Protein AF-A0A9D4JQP4-F1 (afdb_monomer)

Secondary structure (DSSP, 8-state):
------SSEEESSS-SS-EEES-SSEESTTS-EE-TTEEESSTTSS-EEEPTTEESTTS-EESTTTS-----TTS------TT-----S---

Nearest PDB structures (foldseek):
  5fm9-assembly1_A-2  TM=3.594E-01  e=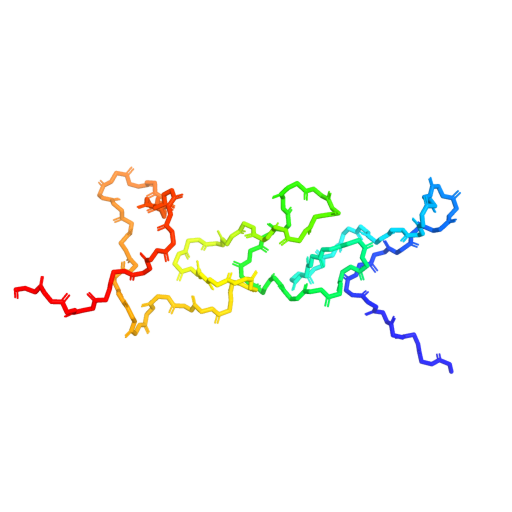1.278E-01  Homo sapiens
  3laq-assembly2_B  TM=6.072E-01  e=4.501E+00  Mus musculus

Radius of gyration: 16.4 Å; Cα contacts (8 Å, |Δi|>4): 175; chains: 1; bounding box: 30×21×57 Å

pLDDT: mean 71.01, std 17.94, range [42.03, 90.94]

Organism: Dreissena polymorpha (NCBI:txid45954)

Sequence (92 aa):
MQYFQYPGTCDGANYWPPKCFNCTQSMGDSCQYDCIHGKEFPPFSTQCVCDPCYSGFSCNVECTNNGFCSADANGTNVSVWSQHFCIPVVFL

Solvent-accessible surface area (backbone atoms only — not comparable to full-atom values): 5440 Å² total; per-residue (Å²): 133,83,79,79,72,52,57,38,53,71,39,63,88,87,33,88,74,56,35,30,44,76,40,56,47,18,22,21,43,65,32,78,39,60,12,64,37,36,45,48,53,61,82,62,28,88,36,46,46,46,40,73,50,31,33,70,78,31,15,76,42,62,22,88,86,40,27,78,74,54,63,49,99,78,81,47,78,53,70,87,55,101,75,86,68,64,53,56,89,71,82,128

Foldseek 3Di:
DDPPPQQFDWDPPPDVVIATPPRDQAAARRSPGGQNAFDDPPHRDQDGDHDQQFDDSRSPDGLVQQADQDPPPPNDSDPPDPDDDRHGPPDD

Structure (mmCIF, N/CA/C/O backbone):
data_AF-A0A9D4JQP4-F1
#
_entry.id   AF-A0A9D4JQP4-F1
#
loop_
_atom_site.group_PDB
_atom_site.id
_atom_site.type_symbol
_atom_site.label_atom_id
_atom_site.label_alt_id
_atom_site.label_comp_id
_atom_site.label_asym_id
_atom_site.label_entity_id
_atom_site.label_seq_id
_atom_site.pdbx_PDB_ins_code
_atom_site.Cartn_x
_atom_site.Cartn_y
_atom_site.Cartn_z
_atom_site.occupancy
_atom_site.B_iso_or_equiv
_atom_site.auth_seq_id
_atom_site.auth_comp_id
_atom_site.auth_asym_id
_atom_site.auth_atom_id
_atom_site.pdbx_PDB_model_num
ATOM 1 N N . MET A 1 1 ? -9.480 2.459 -25.817 1.00 44.50 1 MET A N 1
ATOM 2 C CA . MET A 1 1 ? -8.461 1.630 -25.142 1.00 44.50 1 MET A CA 1
ATOM 3 C C . MET A 1 1 ? -8.345 2.194 -23.743 1.00 44.50 1 MET A C 1
ATOM 5 O O . MET A 1 1 ? -7.776 3.261 -23.573 1.00 44.50 1 MET A O 1
ATOM 9 N N . GLN A 1 2 ? -9.092 1.619 -22.804 1.00 43.31 2 GLN A N 1
ATOM 10 C CA . GLN A 1 2 ? -9.203 2.167 -21.457 1.00 43.31 2 GLN A CA 1
ATOM 11 C C . GLN A 1 2 ? -7.927 1.789 -20.715 1.00 43.31 2 GLN A C 1
ATOM 13 O O . GLN A 1 2 ? -7.671 0.611 -20.482 1.00 43.31 2 GLN A O 1
ATOM 18 N N . TYR A 1 3 ? -7.099 2.794 -20.442 1.00 46.78 3 TYR A N 1
ATOM 19 C CA . TYR A 1 3 ? -5.989 2.691 -19.513 1.00 46.78 3 TYR A CA 1
ATOM 20 C C . TYR A 1 3 ? -6.584 2.288 -18.164 1.00 46.78 3 TYR A C 1
ATOM 22 O O . TYR A 1 3 ? -7.102 3.131 -17.434 1.00 46.78 3 TYR A O 1
ATOM 30 N N . PHE A 1 4 ? -6.557 0.994 -17.846 1.00 49.69 4 PHE A N 1
ATOM 31 C CA . PHE A 1 4 ? -6.564 0.559 -16.458 1.00 49.69 4 PHE A CA 1
ATOM 32 C C . PHE A 1 4 ? -5.246 1.066 -15.880 1.00 49.69 4 PHE A C 1
ATOM 34 O O . PHE A 1 4 ? -4.219 0.394 -15.929 1.00 49.69 4 PHE A O 1
ATOM 41 N N . GLN A 1 5 ? -5.261 2.327 -15.455 1.00 52.38 5 GLN A N 1
ATOM 42 C CA . GLN A 1 5 ? -4.230 2.916 -14.632 1.00 52.38 5 GLN A CA 1
ATOM 43 C C . GLN A 1 5 ? -4.285 2.119 -13.330 1.00 52.38 5 GLN A C 1
ATOM 45 O O . GLN A 1 5 ? -5.051 2.451 -12.427 1.00 52.38 5 GLN A O 1
ATOM 50 N N . TYR A 1 6 ? -3.530 1.019 -13.256 1.00 53.66 6 TYR A N 1
ATOM 51 C CA . TYR A 1 6 ? -3.149 0.479 -11.961 1.00 53.66 6 TYR A CA 1
ATOM 52 C C . TYR A 1 6 ? -2.644 1.668 -11.129 1.00 53.66 6 TYR A C 1
ATOM 54 O O . TYR A 1 6 ? -2.031 2.577 -11.697 1.00 53.66 6 TYR A O 1
ATOM 62 N N . PRO A 1 7 ? -2.926 1.727 -9.824 1.00 70.56 7 PRO A N 1
ATOM 63 C CA . PRO A 1 7 ? -2.646 2.889 -8.974 1.00 70.56 7 PRO A CA 1
ATOM 64 C C . PRO A 1 7 ? -1.154 3.283 -8.839 1.00 70.56 7 PRO A C 1
ATOM 66 O O . PRO A 1 7 ? -0.814 4.067 -7.957 1.00 70.56 7 PRO A O 1
ATOM 69 N N . GLY A 1 8 ? -0.264 2.781 -9.701 1.00 74.94 8 GLY A N 1
ATOM 70 C CA . GLY A 1 8 ? 1.148 3.131 -9.795 1.00 74.94 8 GLY A CA 1
ATOM 71 C C . GLY A 1 8 ? 1.664 3.194 -11.239 1.00 74.94 8 GLY A C 1
ATOM 72 O O . GLY A 1 8 ? 0.926 3.094 -12.217 1.00 74.94 8 GLY A O 1
ATOM 73 N N . THR A 1 9 ? 2.972 3.400 -11.374 1.00 85.56 9 THR A N 1
ATOM 74 C CA . THR A 1 9 ? 3.698 3.440 -12.651 1.00 85.56 9 THR A CA 1
ATOM 75 C C . THR A 1 9 ? 4.439 2.126 -12.855 1.00 85.56 9 THR A C 1
ATOM 77 O O . THR A 1 9 ? 5.237 1.747 -12.005 1.00 85.56 9 THR A O 1
ATOM 80 N N . CYS A 1 10 ? 4.198 1.439 -13.972 1.00 85.62 10 CYS A N 1
ATOM 81 C CA . CYS A 1 10 ? 4.822 0.147 -14.260 1.00 85.62 10 CYS A CA 1
ATOM 82 C C . CYS A 1 10 ? 6.001 0.285 -15.224 1.00 85.62 10 CYS A C 1
ATOM 84 O O . CYS A 1 10 ? 5.876 0.887 -16.290 1.00 85.62 10 CYS A O 1
ATOM 86 N N . ASP A 1 11 ? 7.132 -0.307 -14.855 1.00 86.06 11 ASP A N 1
ATOM 87 C CA . ASP A 1 11 ? 8.355 -0.348 -15.646 1.00 86.06 11 ASP A CA 1
ATOM 88 C C . ASP A 1 11 ? 8.710 -1.797 -15.982 1.00 86.06 11 ASP A C 1
ATOM 90 O O . ASP A 1 11 ? 9.095 -2.598 -15.128 1.00 86.06 11 ASP A O 1
ATOM 94 N N . GLY A 1 12 ? 8.539 -2.125 -17.263 1.00 86.38 12 GLY A N 1
ATOM 95 C CA . GLY A 1 12 ? 8.984 -3.381 -17.866 1.00 86.38 12 GLY A CA 1
ATOM 96 C C . GLY A 1 12 ? 10.266 -3.247 -18.688 1.00 86.38 12 GLY A C 1
ATOM 97 O O . GLY A 1 12 ? 10.678 -4.218 -19.311 1.00 86.38 12 GLY A O 1
ATOM 98 N N . ALA A 1 13 ? 10.876 -2.059 -18.735 1.00 87.50 13 ALA A N 1
ATOM 99 C CA . ALA A 1 13 ? 12.140 -1.826 -19.428 1.00 87.50 13 ALA A CA 1
ATOM 100 C C . ALA A 1 13 ? 13.337 -2.138 -18.520 1.00 87.50 13 ALA A C 1
ATOM 102 O O . ALA A 1 13 ? 14.329 -2.691 -18.989 1.00 87.50 13 ALA A O 1
ATOM 103 N N . ASN A 1 14 ? 13.231 -1.820 -17.225 1.00 87.31 14 ASN A N 1
ATOM 104 C CA . ASN A 1 14 ? 14.301 -2.038 -16.247 1.00 87.31 14 ASN A CA 1
ATOM 105 C C . ASN A 1 14 ? 14.069 -3.250 -15.327 1.00 87.31 14 ASN A C 1
ATOM 107 O O . ASN A 1 14 ? 15.005 -3.688 -14.658 1.00 87.31 14 ASN A O 1
ATOM 111 N N . TYR A 1 15 ? 12.857 -3.817 -15.295 1.00 82.19 15 TYR A N 1
ATOM 112 C CA . TYR A 1 15 ? 12.519 -4.969 -14.453 1.00 82.19 15 TYR A CA 1
ATOM 113 C C . TYR A 1 15 ? 11.957 -6.139 -15.270 1.00 82.19 15 TYR A C 1
ATOM 115 O O . TYR A 1 15 ? 11.102 -5.958 -16.136 1.00 82.19 15 TYR A O 1
ATOM 123 N N . TRP A 1 16 ? 12.420 -7.354 -14.954 1.00 84.31 16 TRP A N 1
ATOM 124 C CA . TRP A 1 16 ? 11.902 -8.610 -15.501 1.00 84.31 16 TRP A CA 1
ATOM 125 C C . TRP A 1 16 ? 11.675 -9.629 -14.368 1.00 84.31 16 TRP A C 1
ATOM 127 O O . TRP A 1 16 ? 12.660 -10.094 -13.784 1.00 84.31 16 TRP A O 1
ATOM 137 N N . PRO A 1 17 ? 10.424 -9.993 -14.023 1.00 85.38 17 PRO A N 1
ATOM 138 C CA . PRO A 1 17 ? 9.153 -9.525 -14.600 1.00 85.38 17 PRO A CA 1
ATOM 139 C C . PRO A 1 17 ? 8.898 -8.014 -14.377 1.00 85.38 17 PRO A C 1
ATOM 141 O O . PRO A 1 17 ? 9.508 -7.445 -13.468 1.00 85.38 17 PRO A O 1
ATOM 144 N N . PRO A 1 18 ? 8.037 -7.358 -15.191 1.00 85.12 18 PRO A N 1
ATOM 145 C CA . PRO A 1 18 ? 7.701 -5.939 -15.033 1.00 85.12 18 PRO A CA 1
ATOM 146 C C . PRO A 1 18 ? 7.192 -5.628 -13.629 1.00 85.12 18 PRO A C 1
ATOM 148 O O . PRO A 1 18 ? 6.382 -6.383 -13.093 1.00 85.12 18 PRO A O 1
ATOM 151 N N . LYS A 1 19 ? 7.645 -4.510 -13.054 1.00 87.50 19 LYS A N 1
ATOM 152 C CA . LYS A 1 19 ? 7.246 -4.084 -11.708 1.00 87.50 19 LYS A CA 1
ATOM 153 C C . LYS A 1 19 ? 6.592 -2.716 -11.721 1.00 87.50 19 LYS A C 1
ATOM 155 O O . LYS A 1 19 ? 6.993 -1.843 -12.488 1.00 87.50 19 LYS A O 1
ATOM 160 N N . CYS A 1 20 ? 5.627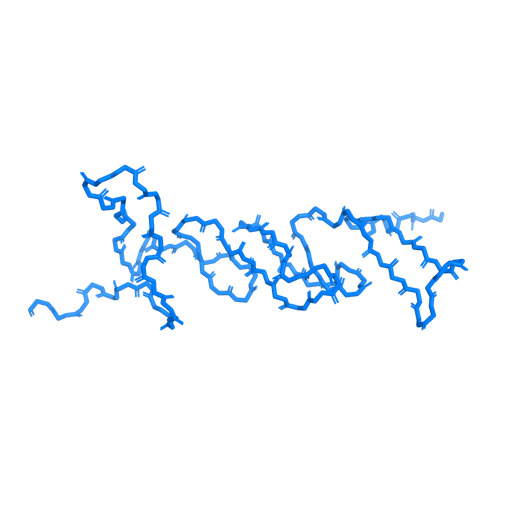 -2.516 -10.837 1.00 87.19 20 CYS A N 1
ATOM 161 C CA . CYS A 1 20 ? 4.973 -1.236 -10.627 1.00 87.19 20 CYS A CA 1
ATOM 162 C C . CYS A 1 20 ? 5.488 -0.573 -9.345 1.00 87.19 20 CYS A C 1
ATOM 164 O O . CYS A 1 20 ? 5.664 -1.219 -8.319 1.00 87.19 20 CYS A O 1
ATOM 166 N N . PHE A 1 21 ? 5.778 0.723 -9.430 1.00 83.81 21 PHE A N 1
ATOM 167 C CA . PHE A 1 21 ? 6.247 1.570 -8.335 1.00 83.81 21 PHE A CA 1
ATOM 168 C C . PHE A 1 21 ? 5.328 2.788 -8.185 1.00 83.81 21 PHE A C 1
ATOM 170 O O . PHE A 1 21 ? 4.519 3.083 -9.064 1.00 83.81 21 PHE A O 1
ATOM 177 N N . ASN A 1 22 ? 5.442 3.513 -7.068 1.00 82.69 22 ASN A N 1
ATOM 178 C CA . ASN A 1 22 ? 4.515 4.595 -6.700 1.00 82.69 22 ASN A CA 1
ATOM 179 C C . ASN A 1 22 ? 3.044 4.138 -6.631 1.00 82.69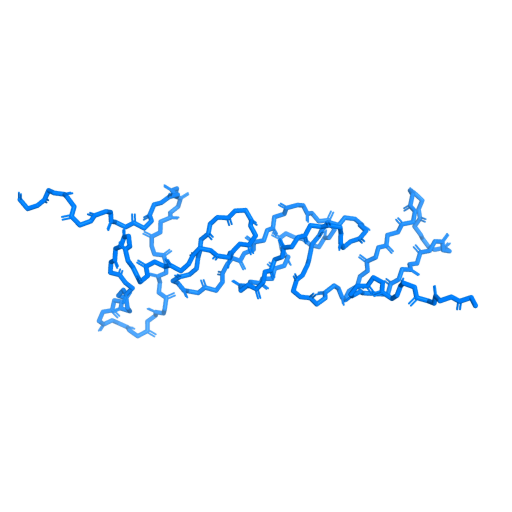 22 ASN A C 1
ATOM 181 O O . ASN A 1 22 ? 2.144 4.883 -7.014 1.00 82.69 22 ASN A O 1
ATOM 185 N N . CYS A 1 23 ? 2.809 2.915 -6.149 1.00 81.94 23 CYS A N 1
ATOM 186 C CA . CYS A 1 23 ? 1.476 2.410 -5.843 1.00 81.94 23 CYS A CA 1
ATOM 187 C C . CYS A 1 23 ? 0.801 3.320 -4.799 1.00 81.94 23 CYS A C 1
ATOM 189 O O . CYS A 1 23 ? 1.344 3.543 -3.715 1.00 81.94 23 CYS A O 1
ATOM 191 N N . THR A 1 24 ? -0.368 3.873 -5.122 1.00 85.88 24 THR A N 1
ATOM 192 C CA . THR A 1 24 ? -1.192 4.644 -4.179 1.00 85.88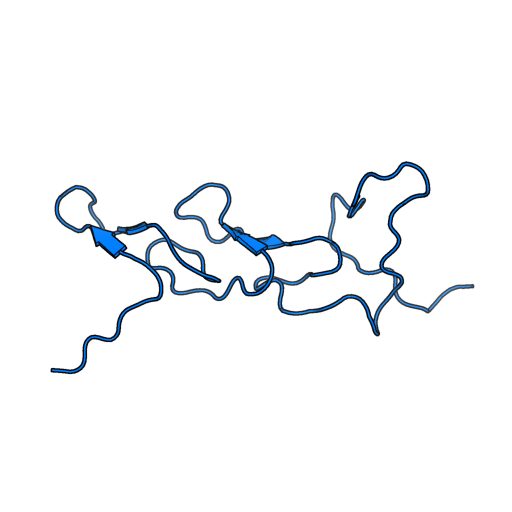 24 THR A CA 1
ATOM 193 C C . THR A 1 24 ? -2.228 3.720 -3.560 1.00 85.88 24 THR A C 1
ATOM 195 O O . THR A 1 24 ? -2.975 3.072 -4.290 1.00 85.88 24 THR A O 1
ATOM 198 N N . GLN A 1 25 ? -2.277 3.646 -2.228 1.00 87.12 25 GLN A N 1
ATOM 199 C CA . GLN A 1 25 ? -3.229 2.799 -1.490 1.00 87.12 25 GLN A CA 1
ATOM 200 C C . GLN A 1 25 ? -3.215 1.312 -1.909 1.00 87.12 25 GLN A C 1
ATOM 202 O O . GLN A 1 25 ? -4.223 0.611 -1.847 1.00 87.12 25 GLN A O 1
ATOM 207 N N . SER A 1 26 ? -2.070 0.829 -2.386 1.00 88.94 26 SER A N 1
ATOM 208 C CA . SER A 1 26 ? -1.888 -0.505 -2.963 1.00 88.94 26 SER A CA 1
ATOM 209 C C . SER A 1 26 ? -0.442 -0.973 -2.788 1.00 88.94 26 SER A C 1
ATOM 211 O O . SER A 1 26 ? 0.440 -0.178 -2.458 1.00 88.94 26 SER A O 1
ATOM 213 N N . MET A 1 27 ? -0.206 -2.268 -2.976 1.00 90.62 27 MET A N 1
ATOM 214 C CA . MET A 1 27 ? 1.082 -2.933 -2.781 1.00 90.62 27 MET A CA 1
ATOM 215 C C . MET A 1 27 ? 1.242 -4.140 -3.714 1.00 90.62 27 MET A C 1
ATOM 217 O O . MET A 1 27 ? 0.285 -4.582 -4.361 1.00 90.62 27 MET A O 1
ATOM 221 N N . GLY A 1 28 ? 2.443 -4.712 -3.725 1.00 87.50 28 GLY A N 1
ATOM 222 C CA . GLY A 1 28 ? 2.805 -5.854 -4.546 1.00 87.50 28 GLY A CA 1
ATOM 223 C C . GLY A 1 28 ? 3.570 -5.440 -5.797 1.00 87.50 28 GLY A C 1
ATOM 224 O O . GLY A 1 28 ? 3.630 -4.273 -6.180 1.00 87.50 28 GLY A O 1
ATOM 225 N N . ASP A 1 29 ? 4.155 -6.432 -6.463 1.00 88.94 29 ASP A N 1
ATOM 226 C CA . ASP A 1 29 ? 4.956 -6.241 -7.673 1.00 88.94 29 ASP A CA 1
ATOM 227 C C . ASP A 1 29 ? 4.200 -5.547 -8.815 1.00 88.94 29 ASP A C 1
ATOM 229 O O . ASP A 1 29 ? 4.832 -4.929 -9.667 1.00 88.94 29 ASP A O 1
ATOM 233 N N . SER A 1 30 ? 2.868 -5.598 -8.813 1.00 88.44 30 SER A N 1
ATOM 234 C CA . SER A 1 30 ? 1.998 -4.975 -9.808 1.00 88.44 30 SER A CA 1
ATOM 235 C C . SER A 1 30 ? 0.949 -4.029 -9.206 1.00 88.44 30 SER A C 1
ATOM 237 O O . SER A 1 30 ? -0.031 -3.700 -9.872 1.00 88.44 30 SER A O 1
ATOM 239 N N . CYS A 1 31 ? 1.146 -3.560 -7.964 1.00 88.69 31 CYS A N 1
ATOM 240 C CA . CYS A 1 31 ? 0.137 -2.807 -7.201 1.00 88.69 31 CYS A CA 1
ATOM 241 C C . CYS A 1 31 ? -1.233 -3.527 -7.151 1.00 88.69 31 CYS A C 1
ATOM 243 O O . CYS A 1 31 ? -2.282 -2.884 -7.202 1.00 88.69 31 CYS A O 1
ATOM 245 N N . GLN A 1 32 ? -1.232 -4.863 -7.138 1.00 88.25 32 GLN A N 1
ATOM 246 C CA . GLN A 1 32 ? -2.427 -5.696 -7.292 1.00 88.25 32 GLN A CA 1
ATOM 247 C C . GLN A 1 32 ? -3.189 -5.943 -5.989 1.00 88.25 32 GLN A C 1
ATOM 249 O O . GLN A 1 32 ? -4.310 -6.448 -6.025 1.00 88.25 32 GLN A O 1
ATOM 254 N N . TYR A 1 33 ? -2.568 -5.649 -4.849 1.00 89.75 33 TYR A N 1
ATOM 255 C CA . TYR A 1 33 ? -3.173 -5.827 -3.538 1.00 89.75 33 TYR A CA 1
ATOM 256 C C . TYR A 1 33 ? -3.490 -4.473 -2.922 1.00 89.75 33 TYR A C 1
ATOM 258 O O . TYR A 1 33 ? -2.663 -3.563 -2.962 1.00 89.75 33 TYR A O 1
ATOM 266 N N . ASP A 1 34 ? -4.660 -4.353 -2.304 1.00 90.06 34 ASP A N 1
ATOM 267 C CA . ASP A 1 34 ? -5.062 -3.125 -1.623 1.00 90.06 34 ASP A CA 1
ATOM 268 C C . ASP A 1 34 ? -4.218 -2.899 -0.364 1.00 90.06 34 ASP A C 1
ATOM 270 O O . ASP A 1 34 ? -3.875 -3.848 0.339 1.00 90.06 34 ASP A O 1
ATOM 274 N N . CYS A 1 35 ? -3.909 -1.639 -0.072 1.00 90.00 35 CYS A N 1
ATOM 275 C CA . CYS A 1 35 ? -3.167 -1.164 1.098 1.00 90.00 35 CYS A CA 1
ATOM 276 C C . CYS A 1 35 ? -3.713 0.233 1.445 1.00 90.00 35 CYS A C 1
ATOM 278 O O . CYS A 1 35 ? -3.059 1.246 1.223 1.00 90.00 35 CYS A O 1
ATOM 280 N N . ILE A 1 36 ? -4.978 0.287 1.876 1.00 90.94 36 ILE A N 1
ATOM 281 C CA . ILE A 1 36 ? -5.821 1.498 1.851 1.00 90.94 36 ILE A CA 1
ATOM 282 C C . ILE A 1 36 ? -5.345 2.547 2.860 1.00 90.94 36 ILE A C 1
ATOM 284 O O . ILE A 1 36 ? -5.207 3.721 2.522 1.00 90.94 36 ILE A O 1
ATOM 288 N N . HIS A 1 37 ? -5.074 2.108 4.089 1.00 87.81 37 HIS A N 1
ATOM 289 C CA . HIS A 1 37 ? -4.601 2.956 5.183 1.00 87.81 37 HIS A CA 1
ATOM 290 C C . HIS A 1 37 ? -3.219 2.501 5.630 1.00 87.81 37 HIS A C 1
ATOM 292 O O . HIS A 1 37 ? -3.034 1.960 6.720 1.00 87.81 37 HIS A O 1
ATOM 298 N N . GLY A 1 38 ? -2.257 2.616 4.724 1.00 85.69 38 GLY A N 1
ATOM 299 C CA . GLY A 1 38 ? -0.885 2.227 4.979 1.00 85.69 38 GLY A CA 1
ATOM 300 C C . GLY A 1 38 ? 0.012 2.465 3.779 1.00 85.69 38 GLY A C 1
ATOM 301 O O . GLY A 1 38 ? -0.375 3.063 2.772 1.00 85.69 38 GLY A O 1
ATOM 302 N N . LYS A 1 39 ? 1.242 1.977 3.896 1.00 87.44 39 LYS A N 1
ATOM 303 C CA . LYS A 1 39 ? 2.241 2.060 2.839 1.00 87.44 39 LYS A CA 1
ATOM 304 C C . LYS A 1 39 ? 2.983 0.745 2.696 1.00 87.44 39 LYS A C 1
ATOM 306 O O . LYS A 1 39 ? 3.407 0.148 3.680 1.00 87.44 39 LYS A O 1
ATOM 311 N N . GLU A 1 40 ? 3.192 0.328 1.455 1.00 87.88 40 GLU A N 1
ATOM 312 C CA . GLU A 1 40 ? 4.058 -0.804 1.146 1.00 87.88 40 GLU A CA 1
ATOM 313 C C . GLU A 1 40 ? 5.479 -0.564 1.684 1.00 87.88 40 GLU A C 1
ATOM 315 O O . GLU A 1 40 ? 6.128 0.439 1.361 1.00 87.88 40 GLU A O 1
ATOM 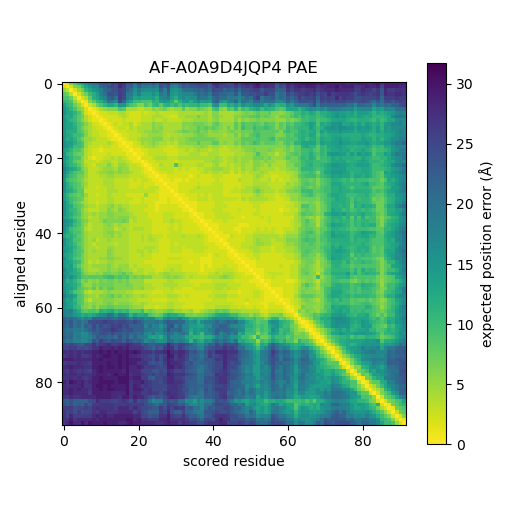320 N N . PHE A 1 41 ? 5.975 -1.497 2.497 1.00 86.25 41 PHE A N 1
ATOM 321 C CA . PHE A 1 41 ? 7.370 -1.518 2.918 1.00 86.25 41 PHE A CA 1
ATOM 322 C C . PHE A 1 41 ? 7.785 -2.935 3.348 1.00 86.25 41 PHE A C 1
ATOM 324 O O . PHE A 1 41 ? 7.169 -3.489 4.261 1.00 86.25 41 PHE A O 1
ATOM 331 N N . PRO A 1 42 ? 8.857 -3.506 2.764 1.00 86.50 42 PRO A N 1
ATOM 332 C CA . PRO A 1 42 ? 9.732 -2.931 1.731 1.00 86.50 42 PRO A CA 1
ATOM 333 C C . PRO A 1 42 ? 9.050 -2.823 0.344 1.00 86.50 42 PRO A C 1
ATOM 335 O O . PRO A 1 42 ? 8.045 -3.490 0.122 1.00 86.50 42 PRO A O 1
ATOM 338 N N . PRO A 1 43 ? 9.565 -2.004 -0.596 1.00 84.06 43 PRO A N 1
ATOM 339 C CA . PRO A 1 43 ? 8.969 -1.845 -1.930 1.00 84.06 43 PRO A CA 1
ATOM 340 C C . PRO A 1 43 ? 8.857 -3.162 -2.713 1.00 84.06 43 PRO A C 1
ATOM 342 O O . PRO A 1 43 ? 9.744 -4.015 -2.609 1.00 84.06 43 PRO A O 1
ATOM 345 N N . PHE A 1 44 ? 7.830 -3.280 -3.560 1.00 85.12 44 PHE A N 1
ATOM 346 C CA . PHE A 1 44 ? 7.520 -4.475 -4.363 1.00 85.12 44 PHE A CA 1
ATOM 347 C C . PHE A 1 44 ? 7.253 -5.737 -3.529 1.00 85.12 44 PHE A C 1
ATOM 349 O O . PHE A 1 44 ? 7.585 -6.851 -3.948 1.00 85.12 44 PHE A O 1
ATOM 356 N N . SER A 1 45 ? 6.705 -5.572 -2.330 1.00 87.88 45 SER A N 1
ATOM 357 C CA . SER A 1 45 ? 6.369 -6.663 -1.424 1.00 87.88 45 SER A CA 1
ATOM 358 C C . SER A 1 45 ? 4.870 -6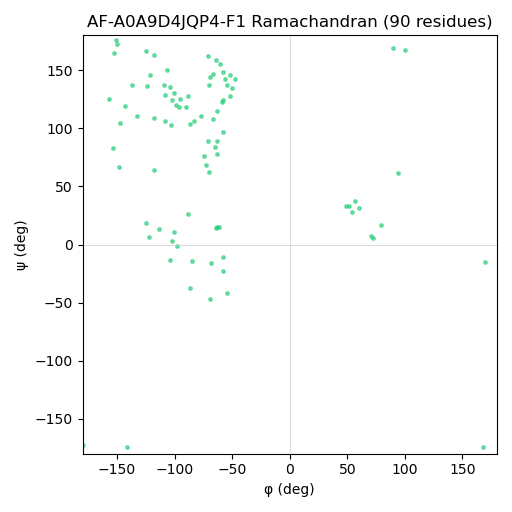.693 -1.160 1.00 87.88 45 SER A C 1
ATOM 360 O O . SER A 1 45 ? 4.141 -5.733 -1.367 1.00 87.88 45 SER A O 1
ATOM 362 N N . THR A 1 46 ? 4.378 -7.811 -0.651 1.00 88.69 46 THR A N 1
ATOM 363 C CA . THR A 1 46 ? 2.980 -7.920 -0.219 1.00 88.69 46 THR A CA 1
ATOM 364 C C . THR A 1 46 ? 2.808 -7.486 1.237 1.00 88.69 46 THR A C 1
ATOM 366 O O . THR A 1 46 ? 1.943 -8.011 1.936 1.00 88.69 46 THR A O 1
ATOM 369 N N . GLN A 1 47 ? 3.687 -6.610 1.733 1.00 87.88 47 GLN A N 1
ATOM 370 C CA . GLN A 1 47 ? 3.672 -6.128 3.107 1.00 87.88 47 GLN A CA 1
ATOM 371 C C . GLN A 1 47 ? 3.223 -4.666 3.145 1.00 87.88 47 GLN A C 1
ATOM 373 O O . GLN A 1 47 ? 3.983 -3.755 2.813 1.00 87.88 47 GLN A O 1
ATOM 378 N N . CYS A 1 48 ? 1.987 -4.451 3.595 1.00 87.12 48 CYS A N 1
ATOM 379 C CA . CYS A 1 48 ? 1.455 -3.128 3.895 1.00 87.12 48 CYS A CA 1
ATOM 380 C C . CYS A 1 48 ? 1.747 -2.790 5.358 1.00 87.12 48 CYS A C 1
ATOM 382 O O . CYS A 1 48 ? 1.300 -3.481 6.275 1.00 87.12 48 CYS A O 1
ATOM 384 N N . VAL A 1 49 ? 2.514 -1.728 5.582 1.00 86.88 49 VAL A N 1
ATOM 385 C CA . VAL A 1 49 ? 2.682 -1.138 6.908 1.00 86.88 49 VAL A CA 1
ATOM 386 C C . VAL A 1 49 ? 1.498 -0.216 7.140 1.00 86.88 49 VAL A C 1
ATOM 388 O O . VAL A 1 49 ? 1.411 0.844 6.522 1.00 86.88 49 VAL A O 1
ATOM 39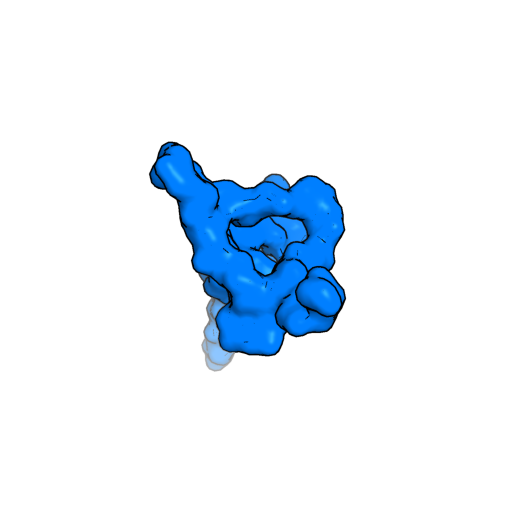1 N N . CYS A 1 50 ? 0.574 -0.652 7.993 1.00 83.75 50 CYS A N 1
ATOM 392 C CA . CYS A 1 50 ? -0.634 0.104 8.290 1.00 83.75 50 CYS A CA 1
ATOM 393 C C . CYS A 1 50 ? -0.335 1.406 9.029 1.00 83.75 50 CYS A C 1
ATOM 395 O O . CYS A 1 50 ? 0.558 1.470 9.879 1.00 83.75 50 CYS A O 1
ATOM 397 N N . ASP A 1 51 ? -1.148 2.414 8.738 1.00 81.62 51 ASP A N 1
ATOM 398 C CA . ASP A 1 51 ? -1.276 3.601 9.563 1.00 81.62 51 ASP A CA 1
ATOM 399 C C . ASP A 1 51 ? -1.768 3.211 10.969 1.00 81.62 51 ASP A C 1
ATOM 401 O O . ASP A 1 51 ? -2.429 2.176 11.144 1.00 81.62 51 ASP A O 1
ATOM 405 N N . PRO A 1 52 ? -1.479 4.032 11.995 1.00 72.75 52 PRO A N 1
ATOM 406 C CA . PRO A 1 52 ? -1.970 3.792 13.342 1.00 72.75 52 PRO A CA 1
ATOM 407 C C . PRO A 1 52 ? -3.478 3.529 13.346 1.00 72.75 52 PRO A C 1
ATOM 409 O O . PRO A 1 52 ? -4.247 4.247 12.711 1.00 72.75 52 PRO A O 1
ATOM 412 N N . CYS A 1 53 ? -3.886 2.505 14.097 1.00 72.50 53 CYS A N 1
ATOM 413 C CA . CYS A 1 53 ? -5.284 2.104 14.289 1.00 72.50 53 CYS A CA 1
ATOM 414 C C . CYS A 1 53 ? -5.970 1.429 13.094 1.00 72.50 53 CYS A C 1
ATOM 416 O O . CYS A 1 53 ? -7.147 1.080 13.202 1.00 72.50 53 CYS A O 1
ATOM 418 N N . TYR A 1 54 ? -5.228 1.151 12.022 1.00 77.50 54 TYR A N 1
ATOM 419 C CA . TYR A 1 54 ? -5.650 0.268 10.942 1.00 77.50 54 TYR A CA 1
ATOM 420 C C . TYR A 1 54 ? -4.906 -1.066 11.001 1.00 77.50 54 TYR A C 1
ATOM 422 O O . TYR A 1 54 ? -3.777 -1.167 11.480 1.00 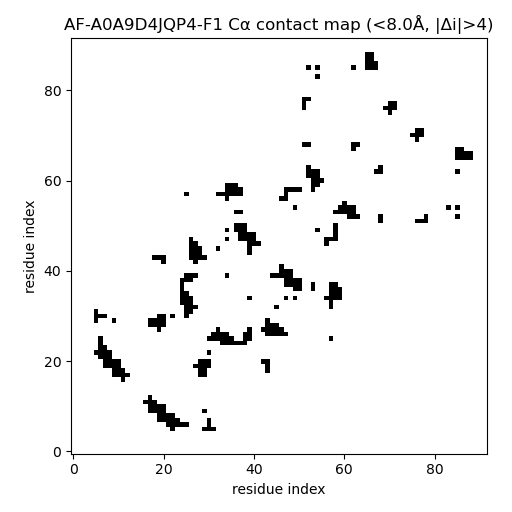77.50 54 TYR A O 1
ATOM 430 N N . SER A 1 55 ? -5.569 -2.121 10.540 1.00 75.31 55 SER A N 1
ATOM 431 C CA . SER A 1 55 ? -5.068 -3.491 10.587 1.00 75.31 55 SER A CA 1
ATOM 432 C C . SER A 1 55 ? -5.617 -4.342 9.438 1.00 75.31 55 SER A C 1
ATOM 434 O O . SER A 1 55 ? -6.447 -3.894 8.639 1.00 75.31 55 SER A O 1
ATOM 436 N N . GLY A 1 56 ? -5.144 -5.588 9.360 1.00 76.69 56 GLY A N 1
ATOM 437 C CA . GLY A 1 56 ? -5.458 -6.522 8.282 1.00 76.69 56 GLY A CA 1
ATOM 438 C C . GLY A 1 56 ? -4.473 -6.419 7.118 1.00 76.69 56 GLY A C 1
ATOM 439 O O . GLY A 1 56 ? -3.673 -5.492 7.046 1.00 76.69 56 GLY A O 1
ATOM 440 N N . PHE A 1 57 ? -4.538 -7.385 6.197 1.00 85.38 57 PHE A N 1
ATOM 441 C CA . PHE A 1 57 ? -3.629 -7.457 5.046 1.00 85.38 57 PHE A CA 1
ATOM 442 C C . PHE A 1 57 ? -3.630 -6.160 4.225 1.00 85.38 57 PHE A C 1
ATOM 444 O O . PHE A 1 57 ? -2.570 -5.666 3.862 1.00 85.38 57 PHE A O 1
ATOM 451 N N . SER A 1 58 ? -4.809 -5.575 4.014 1.00 87.75 58 SER A N 1
ATOM 452 C CA . SER A 1 58 ? -4.988 -4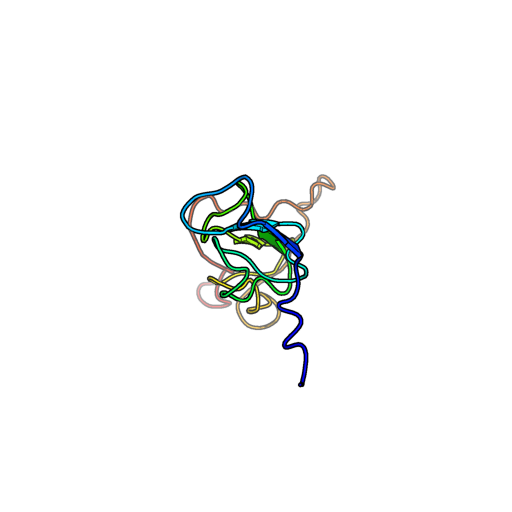.350 3.229 1.00 87.75 58 SER A CA 1
ATOM 453 C C . SER A 1 58 ? -5.140 -3.079 4.061 1.00 87.75 58 SER A C 1
ATOM 455 O O . SER A 1 58 ? -5.531 -2.044 3.521 1.00 87.75 58 SER A O 1
ATOM 457 N N . CYS A 1 59 ? -4.875 -3.147 5.372 1.00 86.06 59 CYS A N 1
ATOM 458 C CA . CYS A 1 59 ? -5.089 -2.049 6.321 1.00 86.06 59 CYS A CA 1
ATOM 459 C C . CYS A 1 59 ? -6.482 -1.411 6.202 1.00 86.06 59 CYS A C 1
ATOM 461 O O . CYS A 1 59 ? -6.649 -0.212 6.368 1.00 86.06 59 CYS A O 1
ATOM 463 N N . ASN A 1 60 ? -7.492 -2.208 5.866 1.00 85.31 60 ASN A N 1
ATOM 464 C CA . ASN A 1 60 ? -8.872 -1.767 5.671 1.00 85.31 60 ASN A CA 1
ATOM 465 C C . ASN A 1 60 ? -9.740 -2.003 6.916 1.00 85.31 60 ASN A C 1
ATOM 467 O O . ASN A 1 60 ? -10.932 -1.705 6.900 1.00 85.31 60 ASN A O 1
ATOM 471 N N . VAL A 1 61 ? -9.163 -2.578 7.975 1.00 80.62 61 VAL A N 1
ATOM 472 C CA . VAL A 1 61 ? -9.854 -2.850 9.233 1.00 80.62 61 VAL A CA 1
ATOM 473 C C . VAL A 1 61 ? -9.435 -1.807 10.255 1.00 80.62 61 VAL A C 1
ATOM 475 O O . VAL A 1 61 ? -8.348 -1.881 10.828 1.00 80.62 61 VAL A O 1
ATOM 478 N N . GLU A 1 62 ? -10.312 -0.840 10.486 1.00 75.81 62 GLU A N 1
ATOM 479 C CA . GLU A 1 62 ? -10.165 0.131 11.564 1.00 75.81 62 GLU A CA 1
ATOM 480 C C . GLU A 1 62 ? -10.389 -0.555 12.926 1.00 75.81 62 GLU A C 1
ATOM 482 O O . GLU A 1 62 ? -11.313 -1.360 13.090 1.00 75.81 62 GLU A O 1
ATOM 487 N N . CYS A 1 63 ? -9.565 -0.244 13.931 1.00 67.94 63 CYS A N 1
ATOM 488 C CA . CYS A 1 63 ? -9.741 -0.810 15.271 1.00 67.94 63 CYS A CA 1
ATOM 489 C C . CYS A 1 63 ? -11.011 -0.296 15.981 1.00 67.94 63 CYS A C 1
ATOM 491 O O . CYS A 1 63 ? -11.441 -0.931 16.944 1.00 67.94 63 CYS A O 1
ATOM 493 N N . THR A 1 64 ? -11.633 0.794 15.514 1.00 57.41 64 THR A N 1
ATOM 494 C CA . THR A 1 64 ? -12.806 1.490 16.088 1.00 57.41 64 THR A CA 1
ATOM 495 C C . THR A 1 64 ? -14.101 0.667 15.957 1.00 57.41 64 THR A C 1
ATOM 497 O O . THR A 1 64 ? -15.029 1.019 15.245 1.00 57.41 64 THR A O 1
ATOM 500 N N . ASN A 1 65 ? -14.118 -0.502 16.598 1.00 52.09 65 ASN A N 1
ATOM 501 C CA . ASN A 1 65 ? -15.239 -1.429 16.846 1.00 52.09 65 ASN A CA 1
ATOM 502 C C . ASN A 1 65 ? -14.732 -2.770 17.411 1.00 52.09 65 ASN A C 1
ATOM 504 O O . ASN A 1 65 ? -15.516 -3.572 17.908 1.00 52.09 65 ASN A O 1
ATOM 508 N N . ASN A 1 66 ? -13.423 -3.022 17.311 1.00 53.69 66 ASN A N 1
ATOM 509 C CA . ASN A 1 66 ? -12.752 -4.246 17.740 1.00 53.69 66 ASN A CA 1
ATOM 510 C C . ASN A 1 66 ? -11.634 -3.976 18.767 1.00 53.69 66 ASN A C 1
ATOM 512 O O . ASN A 1 66 ? -10.901 -4.902 19.092 1.00 53.69 66 ASN A O 1
ATOM 516 N N . GLY A 1 67 ? -11.486 -2.735 19.255 1.00 54.59 67 GLY A N 1
ATOM 517 C CA . GLY A 1 67 ? -10.558 -2.341 20.318 1.00 54.59 67 GLY A CA 1
ATOM 518 C C . GLY A 1 67 ? -10.373 -0.832 20.480 1.00 54.59 67 GLY A C 1
ATOM 519 O O . GLY A 1 67 ? -11.056 -0.039 19.835 1.00 54.59 67 GLY A O 1
ATOM 520 N N . PHE A 1 68 ? -9.446 -0.427 21.354 1.00 56.12 68 PHE A N 1
ATOM 521 C CA . PHE A 1 68 ? -9.103 0.982 21.568 1.00 56.12 68 PHE A CA 1
ATOM 522 C C . PHE A 1 68 ? -7.877 1.385 20.745 1.00 56.12 68 PHE A C 1
ATOM 524 O O . PHE A 1 68 ? -6.775 0.878 20.949 1.00 56.12 68 PHE A O 1
ATOM 531 N N . CYS A 1 69 ? -8.078 2.346 19.846 1.00 60.81 69 CYS A N 1
ATOM 532 C CA . CYS A 1 69 ? -7.015 3.150 19.256 1.00 60.81 69 CYS A CA 1
ATOM 533 C C . CYS A 1 69 ? -6.481 4.100 20.340 1.00 60.81 69 CYS A C 1
ATOM 535 O O . CYS A 1 69 ? -7.021 5.187 20.535 1.00 60.81 69 CYS A O 1
ATOM 537 N N . SER A 1 70 ? -5.484 3.668 21.115 1.00 51.88 70 SER A N 1
ATOM 538 C CA . SER A 1 70 ? -4.808 4.555 22.063 1.00 51.88 70 SER A CA 1
ATOM 539 C C . SER A 1 70 ? -3.511 5.045 21.442 1.00 51.88 70 SER A C 1
ATOM 541 O O . SER A 1 70 ? -2.619 4.246 21.177 1.00 51.88 70 SER A O 1
ATOM 543 N N . ALA A 1 71 ? -3.381 6.362 21.285 1.00 49.34 71 ALA A N 1
ATOM 544 C CA . ALA A 1 71 ? -2.074 6.979 21.439 1.00 49.34 71 ALA A CA 1
ATOM 545 C C . ALA A 1 71 ? -1.686 6.735 22.900 1.00 49.34 71 ALA A C 1
ATOM 547 O O . ALA A 1 71 ? -2.402 7.144 23.817 1.00 49.34 71 ALA A O 1
ATOM 548 N N . ASP A 1 72 ? -0.640 5.969 23.156 1.00 45.94 72 ASP A N 1
ATOM 549 C CA . ASP A 1 72 ? -0.033 5.945 24.475 1.00 45.94 72 ASP A CA 1
ATOM 550 C C . ASP A 1 72 ? 0.282 7.389 24.910 1.00 45.94 72 ASP A C 1
ATOM 552 O O . ASP A 1 72 ? 0.593 8.262 24.095 1.00 45.94 72 ASP A O 1
ATOM 556 N N . ALA A 1 73 ? 0.172 7.662 26.215 1.00 45.09 73 ALA A N 1
ATOM 557 C CA . ALA A 1 73 ? 0.303 8.989 26.833 1.00 45.09 73 ALA A CA 1
ATOM 558 C C . ALA A 1 73 ? 1.695 9.650 26.676 1.00 45.09 73 ALA A C 1
ATOM 560 O O . ALA A 1 73 ? 2.007 10.610 27.377 1.00 45.09 73 ALA A O 1
ATOM 561 N N . ASN A 1 74 ? 2.533 9.144 25.768 1.00 46.59 74 ASN A N 1
ATOM 562 C CA . ASN A 1 74 ? 3.853 9.659 25.432 1.00 46.59 74 ASN A CA 1
ATOM 563 C C . ASN A 1 74 ? 3.949 10.215 23.994 1.00 46.59 74 ASN A C 1
ATOM 565 O O . ASN A 1 74 ? 5.042 10.477 23.502 1.00 46.59 74 ASN A O 1
ATOM 569 N N . GLY A 1 75 ? 2.815 10.424 23.311 1.00 48.19 75 GLY A N 1
ATOM 570 C CA . GLY A 1 75 ? 2.764 11.166 22.041 1.00 48.19 75 GLY A CA 1
ATOM 571 C C . GLY A 1 75 ? 3.380 10.443 20.843 1.00 48.19 75 GLY A C 1
ATOM 572 O O . GLY A 1 75 ? 3.497 11.015 19.760 1.00 48.19 75 GLY A O 1
ATOM 573 N N . THR A 1 76 ? 3.752 9.182 21.007 1.00 44.88 76 THR A N 1
ATOM 574 C CA . THR A 1 76 ? 4.062 8.296 19.900 1.00 44.88 76 THR A CA 1
ATOM 575 C C . THR A 1 76 ? 2.758 7.633 19.465 1.00 44.88 76 THR A C 1
ATOM 577 O O . THR A 1 76 ? 2.018 7.117 20.288 1.00 44.88 76 THR A O 1
ATOM 580 N N . ASN A 1 77 ? 2.413 7.684 18.178 1.00 48.38 77 ASN A N 1
ATOM 581 C CA . ASN A 1 77 ? 1.299 6.899 17.641 1.00 48.38 77 ASN A CA 1
ATOM 582 C C . ASN A 1 77 ? 1.731 5.427 17.589 1.00 48.38 77 ASN A C 1
ATOM 584 O O . ASN A 1 77 ? 2.010 4.902 16.510 1.00 48.38 77 ASN A O 1
ATOM 588 N N . VAL A 1 78 ? 1.912 4.783 18.746 1.00 47.72 78 VAL A N 1
ATOM 589 C CA . VAL A 1 78 ? 2.434 3.423 18.788 1.00 47.72 78 VAL A CA 1
ATOM 590 C C . VAL A 1 78 ? 1.271 2.458 18.648 1.00 47.72 78 VAL A C 1
ATOM 592 O O . VAL A 1 78 ? 0.550 2.148 19.592 1.00 47.72 78 VAL A O 1
ATOM 595 N N . SER A 1 79 ? 1.136 1.894 17.453 1.00 44.38 79 SER A N 1
ATOM 596 C CA . SER A 1 79 ? 0.604 0.546 17.304 1.00 44.38 79 SER A CA 1
ATOM 597 C C . SER A 1 79 ? 1.574 -0.421 18.000 1.00 44.38 79 SER A C 1
ATOM 599 O O . SER A 1 79 ? 2.417 -1.037 17.345 1.00 44.38 79 SER A O 1
ATOM 601 N N . VAL A 1 80 ? 1.547 -0.519 19.335 1.00 43.38 80 VAL A N 1
ATOM 602 C CA . VAL A 1 80 ? 2.382 -1.502 20.041 1.00 43.38 80 VAL A CA 1
ATOM 603 C C . VAL A 1 80 ? 1.775 -2.882 19.835 1.00 43.38 80 VAL A C 1
ATOM 605 O O . VAL A 1 80 ? 1.192 -3.405 20.764 1.00 43.38 80 VAL A O 1
ATOM 608 N N . TRP A 1 81 ? 1.922 -3.509 18.669 1.00 49.59 81 TRP A N 1
ATOM 609 C CA . TRP A 1 81 ? 1.843 -4.969 18.604 1.00 49.59 81 TRP A CA 1
ATOM 610 C C . TRP A 1 81 ? 2.755 -5.509 17.518 1.00 49.59 81 TRP A C 1
ATOM 612 O O . TRP A 1 81 ? 2.418 -5.527 16.338 1.00 49.59 81 TRP A O 1
ATOM 622 N N . SER A 1 82 ? 3.880 -6.071 17.953 1.00 46.28 82 SER A N 1
ATOM 623 C CA . SER A 1 82 ? 4.730 -6.904 17.111 1.00 46.28 82 SER A CA 1
ATOM 624 C C . SER A 1 82 ? 3.992 -8.111 16.523 1.00 46.28 82 SER A C 1
ATOM 626 O O . SER A 1 82 ? 4.566 -8.743 15.648 1.00 46.28 82 SER A O 1
ATOM 628 N N . GLN A 1 83 ? 2.765 -8.458 16.957 1.00 45.22 83 GLN A N 1
ATOM 629 C CA . GLN A 1 83 ? 1.973 -9.565 16.399 1.00 45.22 83 GLN A CA 1
ATOM 630 C C . GLN A 1 83 ? 0.441 -9.376 16.569 1.00 45.22 83 GLN A C 1
ATOM 632 O O . GLN A 1 83 ? -0.181 -9.989 17.428 1.00 45.22 83 GLN A O 1
ATOM 637 N N . HIS A 1 84 ? -0.187 -8.624 15.659 1.00 54.03 84 HIS A N 1
ATOM 638 C CA . HIS A 1 84 ? -1.505 -8.975 15.090 1.00 54.03 84 HIS A CA 1
ATOM 639 C C . HIS A 1 84 ? -2.858 -8.735 15.800 1.00 54.03 84 HIS A C 1
ATOM 641 O O . HIS A 1 84 ? -3.821 -9.288 15.283 1.00 54.03 84 HIS A O 1
ATOM 647 N N . PHE A 1 85 ? -3.063 -7.919 16.846 1.00 51.72 85 PHE A N 1
ATOM 648 C CA . PHE A 1 85 ? -4.452 -7.745 17.342 1.00 51.72 85 PHE A CA 1
ATOM 649 C C . PHE A 1 85 ? -4.817 -6.331 17.822 1.00 51.72 85 PHE A C 1
ATOM 651 O O . PHE A 1 85 ? -4.271 -5.832 18.802 1.00 51.72 85 PHE A O 1
ATOM 658 N N . CYS A 1 86 ? -5.820 -5.717 17.171 1.00 51.06 86 CYS A N 1
ATOM 659 C CA . CYS A 1 86 ? -6.719 -4.771 17.841 1.00 51.06 86 CYS A CA 1
ATOM 660 C C . CYS A 1 86 ? -7.252 -5.473 19.104 1.00 51.06 86 CYS A C 1
ATOM 662 O O . CYS A 1 86 ? -7.711 -6.610 19.001 1.00 51.06 86 CYS A O 1
ATOM 664 N N . ILE A 1 87 ? -7.139 -4.853 20.284 1.00 51.88 87 ILE A N 1
ATOM 665 C CA . ILE A 1 87 ? -7.534 -5.483 21.556 1.00 51.88 87 ILE A CA 1
ATOM 666 C C . ILE A 1 87 ? -9.057 -5.688 21.554 1.00 51.88 87 ILE A C 1
ATOM 668 O O . ILE A 1 87 ? -9.755 -4.689 21.709 1.00 51.88 87 ILE A O 1
ATOM 672 N N . PRO A 1 88 ? -9.603 -6.913 21.428 1.00 42.41 88 PRO A N 1
ATOM 673 C CA . PRO A 1 88 ? -11.046 -7.111 21.521 1.00 42.41 88 PRO A CA 1
ATOM 674 C C . PRO A 1 88 ? -11.555 -6.561 22.859 1.00 42.41 88 PRO A C 1
ATOM 676 O O . PRO A 1 88 ? -10.907 -6.731 23.887 1.00 42.41 88 PRO A O 1
ATOM 679 N N . VAL A 1 89 ? -12.739 -5.941 22.873 1.00 47.47 89 VAL A N 1
ATOM 680 C CA . VAL A 1 89 ? -13.422 -5.420 24.086 1.00 47.47 89 VAL A CA 1
ATOM 681 C C . VAL A 1 89 ? -13.825 -6.518 25.090 1.00 47.47 89 VAL A C 1
ATOM 683 O O . VAL A 1 89 ? -14.636 -6.295 25.985 1.00 47.47 89 VAL A O 1
ATOM 686 N N . VAL A 1 90 ? -13.291 -7.728 24.944 1.00 50.53 90 VAL A N 1
ATOM 687 C CA . VAL A 1 90 ? -13.628 -8.895 25.748 1.00 50.53 90 VAL A CA 1
ATOM 688 C C . VAL A 1 90 ? -12.445 -9.188 26.662 1.00 50.53 90 VAL A C 1
ATOM 690 O O . VAL A 1 90 ? -11.325 -9.318 26.179 1.00 50.53 90 VAL A O 1
ATOM 693 N N . PHE A 1 91 ? -12.746 -9.327 27.955 1.00 42.03 91 PHE A N 1
ATOM 694 C CA . PHE A 1 91 ? -11.858 -9.566 29.103 1.00 42.03 91 PHE A CA 1
ATOM 695 C C . PHE A 1 91 ? -11.402 -8.306 29.865 1.00 42.03 91 PHE A C 1
ATOM 697 O O . PHE A 1 91 ? -10.212 -8.025 29.997 1.00 42.03 91 PHE A O 1
ATOM 704 N N . LEU A 1 92 ? -12.396 -7.589 30.415 1.00 42.69 92 LEU A N 1
ATOM 705 C CA . LEU A 1 92 ? -12.341 -7.114 31.808 1.00 42.69 92 LEU A CA 1
ATOM 706 C C . LEU A 1 92 ? -12.633 -8.284 32.757 1.00 42.69 92 LEU A C 1
ATOM 708 O O . LEU A 1 92 ? -13.470 -9.136 32.371 1.00 42.69 92 LEU A O 1
#

Mean predicted aligned error: 11.52 Å